Protein AF-A0A6A5TVD3-F1 (afdb_monomer)

Solvent-accessible surface area (backbone atoms only — not comparable to full-atom values): 4989 Å² total; per-residue (Å²): 84,76,91,41,47,66,46,14,50,76,70,59,30,44,78,37,70,65,78,71,42,65,28,52,65,94,70,53,58,64,69,61,38,51,51,56,62,68,71,50,91,74,65,31,11,66,38,91,87,61,78,43,79,41,52,67,65,50,62,60,64,40,94,63,73,71,35,69,51,72,66,56,54,54,52,26,54,55,49,64,73,71,107

Mean predicted aligned error: 2.8 Å

Structure (mmCIF, N/CA/C/O backbone):
data_AF-A0A6A5TVD3-F1
#
_entry.id   AF-A0A6A5TVD3-F1
#
loop_
_atom_site.group_PDB
_atom_site.id
_atom_site.type_symbol
_atom_site.label_atom_id
_atom_site.label_alt_id
_atom_site.label_comp_id
_atom_site.label_asym_id
_atom_site.label_entity_id
_atom_site.label_seq_id
_atom_site.pdbx_PDB_ins_code
_atom_site.Cartn_x
_atom_site.Cartn_y
_atom_site.Cartn_z
_atom_site.occupancy
_atom_site.B_iso_or_equiv
_atom_site.auth_seq_id
_atom_site.auth_comp_id
_atom_site.auth_asym_id
_atom_site.auth_atom_id
_atom_site.pdbx_PDB_model_num
ATOM 1 N N . CYS A 1 1 ? -3.556 -8.590 12.377 1.00 92.00 1 CYS A N 1
ATOM 2 C CA . CYS A 1 1 ? -4.687 -9.153 11.615 1.00 92.00 1 CYS A CA 1
ATOM 3 C C . CYS A 1 1 ? -4.414 -10.576 11.100 1.00 92.00 1 CYS A C 1
ATOM 5 O O . CYS A 1 1 ? -4.739 -10.880 9.966 1.00 92.00 1 CYS A O 1
ATOM 7 N N . GLY A 1 2 ? -3.861 -11.489 11.915 1.00 92.12 2 GLY A N 1
ATOM 8 C CA . GLY A 1 2 ? -3.408 -12.799 11.409 1.00 92.12 2 GLY A CA 1
ATOM 9 C C . GLY A 1 2 ? -2.115 -12.710 10.588 1.00 92.12 2 GLY A C 1
ATOM 10 O O . GLY A 1 2 ? -1.416 -11.700 10.687 1.00 92.12 2 GLY A O 1
ATOM 11 N N . SER A 1 3 ? -1.797 -13.764 9.828 1.00 91.19 3 SER A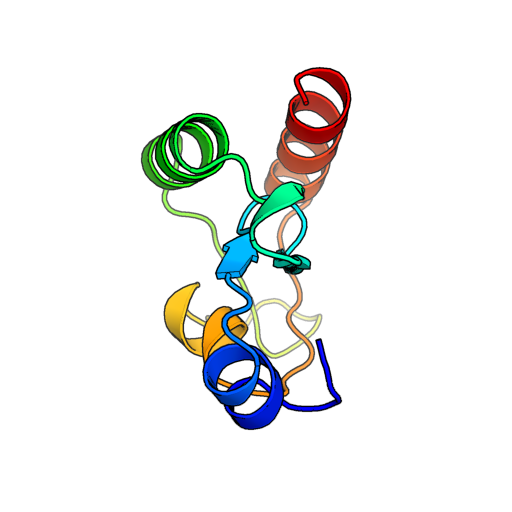 N 1
ATOM 12 C CA . SER A 1 3 ? -0.531 -13.885 9.079 1.00 91.19 3 SER A CA 1
ATOM 13 C C . SER A 1 3 ? -0.712 -13.856 7.561 1.00 91.19 3 SER A C 1
ATOM 15 O O . SER A 1 3 ? 0.267 -13.690 6.839 1.00 91.19 3 SER A O 1
ATOM 17 N N . THR A 1 4 ? -1.945 -13.996 7.073 1.00 93.69 4 THR A N 1
ATOM 18 C CA . THR A 1 4 ? -2.278 -13.949 5.645 1.00 93.69 4 THR A CA 1
ATOM 19 C C . THR A 1 4 ? -3.394 -12.933 5.368 1.00 93.69 4 THR A C 1
ATOM 21 O O . THR A 1 4 ? -4.205 -12.664 6.260 1.00 93.69 4 THR A O 1
ATOM 24 N N . PRO A 1 5 ? -3.512 -12.408 4.133 1.00 95.00 5 PRO A N 1
ATOM 25 C CA . PRO A 1 5 ? -4.662 -11.607 3.703 1.00 95.00 5 PRO A CA 1
ATOM 26 C C . PRO A 1 5 ? -6.015 -12.278 3.983 1.00 95.00 5 PRO A C 1
ATOM 28 O O . PRO A 1 5 ? -6.986 -11.621 4.356 1.00 95.00 5 PRO A O 1
ATOM 31 N N . ASN A 1 6 ? -6.082 -13.608 3.864 1.00 95.81 6 ASN A N 1
ATOM 32 C CA . ASN A 1 6 ? -7.293 -14.366 4.173 1.00 95.81 6 ASN A CA 1
ATOM 33 C C . ASN A 1 6 ? -7.625 -14.346 5.669 1.00 95.81 6 ASN A C 1
ATOM 35 O O . ASN A 1 6 ? -8.784 -14.126 6.015 1.00 95.81 6 ASN A O 1
ATOM 39 N N . ASP A 1 7 ? -6.632 -14.499 6.551 1.00 95.69 7 ASP A N 1
ATOM 40 C CA . ASP A 1 7 ? -6.850 -14.356 7.997 1.00 95.69 7 ASP A CA 1
ATOM 41 C C . ASP A 1 7 ? -7.314 -12.945 8.357 1.00 95.69 7 ASP A C 1
ATOM 43 O O . ASP A 1 7 ? -8.180 -12.777 9.216 1.00 95.69 7 ASP A O 1
ATOM 47 N N . ALA A 1 8 ? -6.726 -11.931 7.717 1.00 96.62 8 ALA A N 1
ATOM 48 C CA . ALA A 1 8 ? -7.050 -10.537 7.970 1.00 96.62 8 ALA A CA 1
ATOM 49 C C . ALA A 1 8 ? -8.511 -10.245 7.628 1.00 96.62 8 ALA A C 1
ATOM 51 O O . ALA A 1 8 ? -9.251 -9.758 8.484 1.00 96.62 8 ALA A O 1
ATOM 52 N N . ARG A 1 9 ? -8.953 -10.655 6.435 1.00 95.69 9 ARG A N 1
ATOM 53 C CA . ARG A 1 9 ? -10.355 -10.552 6.011 1.00 95.69 9 ARG A CA 1
ATOM 54 C C . ARG A 1 9 ? -11.296 -11.350 6.906 1.00 95.69 9 ARG A C 1
ATOM 56 O O . ARG A 1 9 ? -12.328 -10.828 7.314 1.00 95.69 9 ARG A O 1
ATOM 63 N N . ALA A 1 10 ? -10.931 -12.581 7.272 1.00 97.12 10 ALA A N 1
ATOM 64 C CA . ALA A 1 10 ? -11.734 -13.411 8.174 1.00 97.12 10 ALA A CA 1
ATOM 65 C C . ALA A 1 10 ? -11.910 -12.781 9.568 1.00 97.12 10 ALA A C 1
ATOM 67 O O . ALA A 1 10 ? -12.890 -13.059 10.255 1.00 97.12 10 ALA A O 1
ATOM 68 N N . ARG A 1 11 ? -10.975 -11.919 9.981 1.00 96.69 11 ARG A N 1
ATOM 69 C CA . ARG A 1 11 ? -11.018 -11.163 11.241 1.00 96.69 11 ARG A CA 1
ATOM 70 C C . ARG A 1 11 ? -11.632 -9.767 11.093 1.00 96.69 11 ARG A C 1
ATOM 72 O O . ARG A 1 11 ? -11.643 -9.025 12.069 1.00 96.69 11 ARG A O 1
ATOM 79 N N . GLY A 1 12 ? -12.127 -9.410 9.907 1.00 97.19 12 GLY A N 1
ATOM 80 C CA . GLY A 1 12 ? -12.729 -8.105 9.625 1.00 97.19 12 GLY A CA 1
ATOM 81 C C . GLY A 1 12 ? -11.727 -6.959 9.479 1.00 97.19 12 GLY A C 1
ATOM 82 O O . GLY A 1 12 ? -12.131 -5.808 9.512 1.00 97.19 12 GLY A O 1
ATOM 83 N N . CYS A 1 13 ? -10.433 -7.241 9.336 1.00 97.69 13 CYS A N 1
ATOM 84 C CA . CYS A 1 13 ? -9.441 -6.196 9.113 1.00 97.69 13 CYS A CA 1
ATOM 85 C C . CYS A 1 13 ? -9.529 -5.602 7.702 1.00 97.69 13 CYS A C 1
ATOM 87 O O . CYS A 1 13 ? -9.945 -6.273 6.756 1.00 97.69 13 CYS A O 1
ATOM 89 N N . HIS A 1 14 ? -9.034 -4.374 7.564 1.00 97.12 14 HIS A N 1
ATOM 90 C CA . HIS A 1 14 ? -8.974 -3.634 6.305 1.00 97.12 14 HIS A CA 1
ATOM 91 C C . HIS A 1 14 ? -7.523 -3.371 5.899 1.00 97.12 14 HIS A C 1
ATOM 93 O O . HIS A 1 14 ? -6.662 -3.174 6.758 1.00 97.12 14 HIS A O 1
ATOM 99 N N . PHE A 1 15 ? -7.239 -3.401 4.599 1.00 96.69 15 PHE A N 1
ATOM 100 C CA . PHE A 1 15 ? -5.910 -3.104 4.079 1.00 96.69 15 PHE A CA 1
ATOM 101 C C . PHE A 1 15 ? -5.745 -1.597 3.873 1.00 96.69 15 PHE A C 1
ATOM 103 O O . PHE A 1 15 ? -6.517 -0.980 3.145 1.00 96.69 15 PHE A O 1
ATOM 110 N N . GLU A 1 16 ? -4.729 -1.025 4.510 1.00 96.44 16 GLU A N 1
ATOM 111 C CA . GLU A 1 16 ? -4.366 0.387 4.425 1.00 96.44 16 GLU A CA 1
ATOM 112 C C . GLU A 1 16 ? -3.199 0.554 3.444 1.00 96.44 16 GLU A C 1
ATOM 114 O O . GLU A 1 16 ? -2.093 0.055 3.662 1.00 96.44 16 GLU A O 1
ATOM 119 N N . SER A 1 17 ? -3.451 1.256 2.346 1.00 95.56 17 SER A N 1
ATOM 120 C CA . SER A 1 17 ? -2.596 1.327 1.159 1.00 95.56 17 SER A CA 1
ATOM 121 C C . SER A 1 17 ? -1.336 2.142 1.385 1.00 95.56 17 SER A C 1
ATOM 123 O O . SER A 1 17 ? -0.286 1.779 0.863 1.00 95.56 17 SER A O 1
ATOM 125 N N . TYR A 1 18 ? -1.414 3.231 2.157 1.00 94.81 18 TYR A N 1
ATOM 126 C CA . TYR A 1 18 ? -0.258 4.102 2.392 1.00 94.81 18 TYR A CA 1
ATOM 127 C C . TYR A 1 18 ? 0.749 3.508 3.369 1.00 94.81 18 TYR A C 1
ATOM 129 O O . TYR A 1 18 ? 1.930 3.826 3.283 1.00 94.81 18 TYR A O 1
ATOM 137 N N . THR A 1 19 ? 0.328 2.614 4.263 1.00 93.12 19 THR A N 1
ATOM 138 C CA . THR A 1 19 ? 1.255 1.823 5.084 1.00 93.12 19 THR A CA 1
ATOM 139 C C . THR A 1 19 ? 1.538 0.444 4.503 1.00 93.12 19 THR A C 1
ATOM 141 O O . THR A 1 19 ? 2.484 -0.200 4.949 1.00 93.12 19 THR A O 1
ATOM 144 N N . ALA A 1 20 ? 0.757 0.003 3.513 1.00 92.06 20 ALA A N 1
ATOM 145 C CA . ALA A 1 20 ? 0.756 -1.353 2.971 1.00 92.06 20 ALA A CA 1
ATOM 146 C C . ALA A 1 20 ? 0.601 -2.422 4.072 1.00 92.06 20 ALA A C 1
ATOM 148 O O . ALA A 1 20 ? 1.316 -3.425 4.107 1.00 92.06 20 ALA A O 1
ATOM 149 N N . THR A 1 21 ? -0.321 -2.193 5.014 1.00 93.00 21 THR A N 1
ATOM 150 C CA . THR A 1 21 ? -0.547 -3.086 6.161 1.00 93.00 21 THR A CA 1
ATOM 151 C C . THR A 1 21 ? -2.026 -3.328 6.439 1.00 93.00 21 THR A C 1
ATOM 153 O O . THR A 1 21 ? -2.892 -2.546 6.063 1.00 93.00 21 THR A O 1
ATOM 156 N N . TRP A 1 22 ? -2.324 -4.425 7.137 1.00 96.06 22 TRP A N 1
ATOM 157 C CA . TRP A 1 22 ? -3.678 -4.757 7.580 1.00 96.06 22 TRP A CA 1
ATOM 158 C C . TRP A 1 22 ? -3.977 -4.164 8.958 1.00 96.06 22 TRP A C 1
ATOM 160 O O . TRP A 1 22 ? -3.290 -4.487 9.932 1.00 96.06 22 TRP A O 1
ATOM 170 N N . GLN A 1 23 ? -5.043 -3.373 9.044 1.00 97.06 23 GLN A N 1
ATOM 171 C CA . GLN A 1 23 ? -5.477 -2.648 10.235 1.00 97.06 23 GLN A CA 1
ATOM 172 C C . GLN A 1 23 ? -6.770 -3.219 10.814 1.00 97.06 23 GLN A C 1
ATOM 174 O O . GLN A 1 23 ? -7.621 -3.742 10.091 1.00 97.06 23 GLN A O 1
ATOM 179 N N . LEU A 1 24 ? -6.918 -3.104 12.135 1.00 97.06 24 LEU A N 1
ATOM 180 C CA . LEU A 1 24 ? -8.189 -3.376 12.806 1.00 97.06 24 LEU A CA 1
ATOM 181 C C . LEU A 1 24 ? -9.258 -2.362 12.348 1.00 97.06 24 LEU A C 1
ATOM 183 O O . LEU A 1 24 ? -8.887 -1.237 12.002 1.00 97.06 24 LEU A O 1
ATOM 187 N N . PRO A 1 25 ? -10.557 -2.718 12.369 1.00 96.75 25 PRO A N 1
ATOM 188 C CA . PRO A 1 25 ? -11.643 -1.811 11.986 1.00 96.75 25 PRO A CA 1
ATOM 189 C C . PRO A 1 25 ? -11.574 -0.433 12.650 1.00 96.75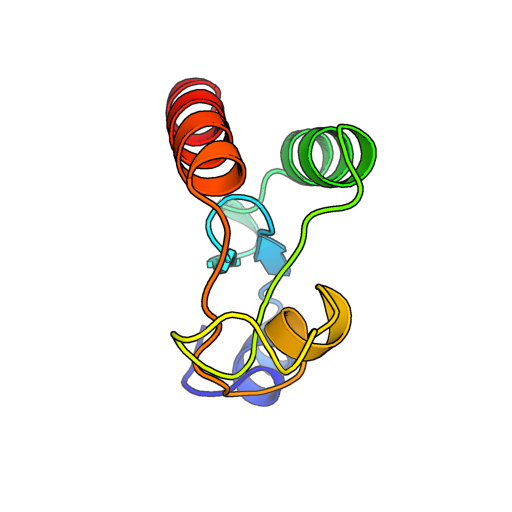 25 PRO A C 1
ATOM 191 O O . PRO A 1 25 ? -11.758 0.581 11.991 1.00 96.75 25 PRO A O 1
ATOM 194 N N . GLU A 1 26 ? -11.261 -0.388 13.943 1.00 96.19 26 GLU A N 1
ATOM 195 C CA . GLU A 1 26 ? -11.150 0.836 14.739 1.00 96.19 26 GLU A CA 1
ATOM 196 C C . GLU A 1 26 ? -9.919 1.695 14.407 1.00 96.19 26 GLU A C 1
ATOM 198 O O . GLU A 1 26 ? -9.852 2.852 14.814 1.00 96.19 26 GLU A O 1
ATOM 203 N N . CYS A 1 27 ? -8.939 1.141 13.687 1.00 95.69 27 CYS A N 1
ATOM 204 C CA . CYS A 1 27 ? -7.697 1.818 13.306 1.00 95.69 27 CYS A CA 1
ATOM 205 C C . CYS A 1 27 ? -7.643 2.195 11.819 1.00 95.69 27 CYS A C 1
ATOM 207 O O . CYS A 1 27 ? -6.698 2.875 11.407 1.00 95.69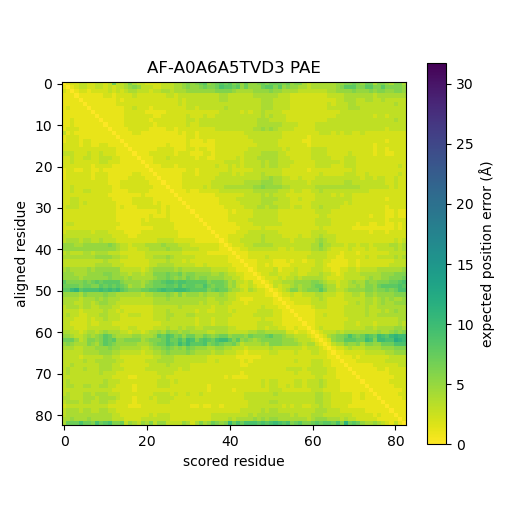 27 CYS A O 1
ATOM 209 N N . TYR A 1 28 ? -8.591 1.713 11.013 1.00 97.62 28 TYR A N 1
ATOM 210 C CA . TYR A 1 28 ? -8.638 1.959 9.577 1.00 97.62 28 TYR A CA 1
ATOM 211 C C . TYR A 1 28 ? -9.376 3.267 9.282 1.00 97.62 28 TYR A C 1
ATOM 213 O O . TYR A 1 28 ? -10.574 3.384 9.535 1.00 97.62 28 TYR A O 1
ATOM 221 N N . ASP A 1 29 ? -8.659 4.238 8.719 1.00 97.69 29 ASP A N 1
ATOM 222 C CA . ASP A 1 29 ? -9.249 5.476 8.217 1.00 97.69 29 ASP A CA 1
ATOM 223 C C . ASP A 1 29 ? -9.557 5.312 6.726 1.00 97.69 29 ASP A C 1
ATOM 225 O O . ASP A 1 29 ? -8.672 5.361 5.869 1.00 97.69 29 ASP A 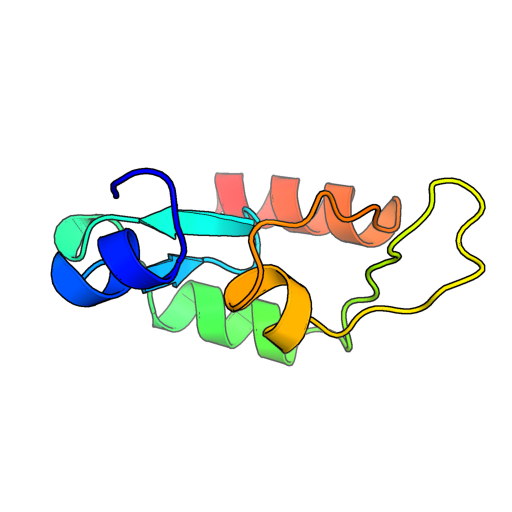O 1
ATOM 229 N N . LYS A 1 30 ? -10.835 5.065 6.432 1.00 97.38 30 LYS A N 1
ATOM 230 C CA . LYS A 1 30 ? -11.304 4.812 5.072 1.00 97.38 30 LYS A CA 1
ATOM 231 C C . LYS A 1 30 ? -11.114 6.027 4.162 1.00 97.38 30 LYS A C 1
ATOM 233 O O . LYS A 1 30 ? -10.686 5.853 3.025 1.00 97.38 30 LYS A O 1
ATOM 238 N N . ASP A 1 31 ? -11.434 7.221 4.648 1.00 97.88 31 ASP A N 1
ATOM 239 C CA . ASP A 1 31 ? -11.420 8.433 3.828 1.00 97.88 31 ASP A CA 1
ATOM 240 C C . ASP A 1 31 ? -9.972 8.820 3.490 1.00 97.88 31 ASP A C 1
ATOM 242 O O . ASP A 1 31 ? -9.665 9.178 2.350 1.00 97.88 31 ASP A O 1
ATOM 246 N N . LEU A 1 32 ? -9.058 8.665 4.455 1.00 98.00 32 LEU A N 1
ATOM 247 C CA . LEU A 1 32 ? -7.631 8.892 4.241 1.00 98.00 32 LEU A CA 1
ATOM 248 C C . LEU A 1 32 ? -7.013 7.866 3.277 1.00 98.00 32 LEU A C 1
ATOM 250 O O . LEU A 1 32 ? -6.189 8.238 2.436 1.00 98.00 32 LEU A O 1
ATOM 254 N N . ASP A 1 33 ? -7.406 6.589 3.362 1.00 97.62 33 ASP A N 1
ATOM 255 C CA . ASP A 1 33 ? -6.936 5.565 2.421 1.00 97.62 33 ASP A CA 1
ATOM 256 C C . ASP A 1 33 ? -7.440 5.820 0.993 1.00 97.62 33 ASP A C 1
ATOM 258 O O . ASP A 1 33 ? -6.668 5.731 0.035 1.00 97.62 33 ASP A O 1
ATOM 262 N N . GLU A 1 34 ? -8.713 6.194 0.837 1.00 97.38 34 GLU A N 1
ATOM 263 C CA . GLU A 1 34 ? -9.292 6.553 -0.461 1.00 97.38 34 GLU A CA 1
ATOM 264 C C . GLU A 1 34 ? -8.593 7.773 -1.078 1.00 97.38 34 GLU A C 1
ATOM 266 O O . GLU A 1 34 ? -8.263 7.753 -2.269 1.00 97.38 34 GLU A O 1
ATOM 271 N N . GLU A 1 35 ? -8.283 8.798 -0.276 1.00 97.50 35 GLU A N 1
ATOM 272 C CA . GLU A 1 35 ? -7.493 9.951 -0.718 1.00 97.50 35 GLU A CA 1
ATOM 273 C C . GLU A 1 35 ? -6.113 9.520 -1.230 1.00 97.50 35 GLU A C 1
ATOM 275 O O . GLU A 1 35 ? -5.692 9.926 -2.319 1.00 97.50 35 GLU A O 1
ATOM 280 N N . PHE A 1 36 ? -5.416 8.663 -0.479 1.00 96.94 36 PHE A N 1
ATOM 281 C CA . PHE A 1 36 ? -4.111 8.160 -0.888 1.00 96.94 36 PHE A CA 1
ATOM 282 C C . PHE A 1 36 ? -4.192 7.363 -2.192 1.00 96.94 36 PHE A C 1
ATOM 284 O O . PHE A 1 36 ? -3.391 7.587 -3.099 1.00 96.94 36 PHE A O 1
ATOM 291 N N . ARG A 1 37 ? -5.163 6.451 -2.328 1.00 95.38 37 ARG A N 1
ATOM 292 C CA . ARG A 1 37 ? -5.361 5.650 -3.549 1.00 95.38 37 ARG A CA 1
ATOM 293 C C . ARG A 1 37 ? -5.657 6.527 -4.774 1.00 95.38 37 ARG A C 1
ATOM 295 O O . ARG A 1 37 ? -5.217 6.193 -5.871 1.00 95.38 37 ARG A O 1
ATOM 302 N N . ALA A 1 38 ? -6.375 7.638 -4.600 1.00 96.44 38 ALA A N 1
ATOM 303 C CA . ALA A 1 38 ? -6.750 8.546 -5.686 1.00 96.44 38 ALA A CA 1
ATOM 304 C C . ALA A 1 38 ? -5.627 9.507 -6.116 1.00 96.44 38 ALA A C 1
ATOM 306 O O . ALA A 1 38 ? -5.659 10.030 -7.232 1.00 96.44 38 ALA A O 1
ATOM 307 N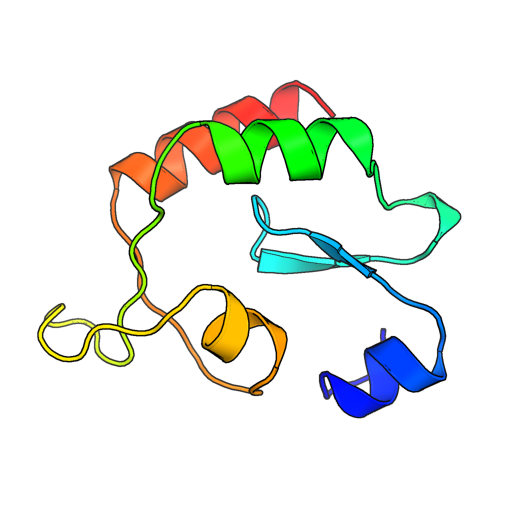 N . LEU A 1 39 ? -4.637 9.748 -5.253 1.00 95.38 39 LEU A N 1
ATOM 308 C CA . LEU A 1 39 ? -3.571 10.723 -5.488 1.00 95.38 39 LEU A CA 1
ATOM 309 C C . LEU A 1 39 ? -2.740 10.410 -6.734 1.00 95.38 39 LEU A C 1
ATOM 311 O O . LEU A 1 39 ? -2.441 11.319 -7.513 1.00 95.38 39 LEU A O 1
ATOM 315 N N . ARG A 1 40 ? -2.325 9.147 -6.899 1.00 93.00 40 ARG A N 1
ATOM 316 C CA . ARG A 1 40 ? -1.433 8.692 -7.978 1.00 93.00 40 ARG A CA 1
ATOM 317 C C . ARG A 1 40 ? -1.628 7.201 -8.269 1.00 93.00 40 ARG A C 1
ATOM 319 O O . ARG A 1 40 ? -1.981 6.447 -7.366 1.00 93.00 40 ARG A O 1
ATOM 326 N N . PRO A 1 41 ? -1.312 6.736 -9.492 1.00 92.50 41 PRO A N 1
ATOM 327 C CA . PRO A 1 41 ? -1.202 5.309 -9.776 1.00 92.50 41 PRO A CA 1
ATOM 328 C C . PRO A 1 41 ? 0.079 4.749 -9.135 1.00 92.50 41 PRO A C 1
ATOM 330 O O . PRO A 1 41 ? 1.139 4.711 -9.763 1.00 92.50 41 PRO A O 1
ATOM 333 N N . TRP A 1 42 ? 0.001 4.364 -7.859 1.00 93.00 42 TRP A N 1
ATOM 334 C CA . TRP A 1 42 ? 1.141 3.827 -7.115 1.00 93.00 42 TRP A CA 1
ATOM 335 C C . TRP A 1 42 ? 1.733 2.597 -7.798 1.00 93.00 42 TRP A C 1
ATOM 337 O O . TRP A 1 42 ? 1.012 1.711 -8.256 1.00 93.00 42 TRP A O 1
ATOM 347 N N . ARG A 1 43 ? 3.066 2.548 -7.847 1.00 93.62 43 ARG A N 1
ATOM 348 C CA . ARG A 1 43 ? 3.812 1.467 -8.490 1.00 93.62 43 ARG A CA 1
ATOM 349 C C . ARG A 1 43 ? 4.479 0.586 -7.452 1.00 93.62 43 ARG A C 1
ATOM 351 O O . ARG A 1 43 ? 5.194 1.086 -6.577 1.00 93.62 43 ARG A O 1
ATOM 358 N N . PHE A 1 44 ? 4.283 -0.714 -7.605 1.00 95.12 44 PHE A N 1
ATOM 359 C CA . PHE A 1 44 ? 4.943 -1.740 -6.818 1.00 95.12 44 PHE A CA 1
ATOM 360 C C . PHE A 1 44 ? 5.653 -2.716 -7.742 1.00 95.12 44 PHE A C 1
ATOM 362 O O . PHE A 1 44 ? 5.324 -2.817 -8.923 1.00 95.12 44 PHE A O 1
ATOM 369 N N . PHE A 1 45 ? 6.640 -3.419 -7.200 1.00 95.62 45 PHE A N 1
ATOM 370 C CA . PHE A 1 45 ? 7.456 -4.357 -7.947 1.00 95.62 45 PHE A CA 1
ATOM 371 C C . PHE A 1 45 ? 7.690 -5.635 -7.145 1.00 95.62 45 PHE A C 1
ATOM 373 O O . PHE A 1 45 ? 7.942 -5.573 -5.943 1.00 95.62 45 PHE A O 1
ATOM 380 N N . GLY A 1 46 ? 7.666 -6.791 -7.802 1.00 94.19 46 GLY A N 1
ATOM 381 C CA . GLY A 1 46 ? 7.954 -8.079 -7.158 1.00 94.19 46 GLY A CA 1
ATOM 382 C C . GLY A 1 46 ? 9.440 -8.262 -6.833 1.00 94.19 46 GLY A C 1
ATOM 383 O O . GLY A 1 46 ? 9.812 -9.039 -5.957 1.00 94.19 46 GLY A O 1
ATOM 384 N N . GLU A 1 47 ? 10.307 -7.500 -7.502 1.00 93.06 47 GLU A N 1
ATOM 385 C CA . GLU A 1 47 ? 11.758 -7.594 -7.382 1.00 93.06 47 GLU A CA 1
ATOM 386 C C . GLU A 1 47 ? 12.404 -6.222 -7.156 1.00 93.06 47 GLU A C 1
ATOM 388 O O . GLU A 1 47 ? 11.931 -5.188 -7.631 1.00 93.06 47 GLU A O 1
ATOM 393 N N . LYS A 1 48 ? 13.551 -6.214 -6.466 1.00 91.56 48 LYS A N 1
ATOM 394 C CA . LYS A 1 48 ? 14.287 -4.987 -6.116 1.00 91.56 48 LYS A CA 1
ATOM 395 C C . LYS A 1 48 ? 14.775 -4.193 -7.330 1.00 91.56 48 LYS A C 1
ATOM 397 O O . LYS A 1 48 ? 14.957 -2.983 -7.243 1.00 91.56 48 LYS A O 1
ATOM 402 N N . ASN A 1 49 ? 15.042 -4.878 -8.438 1.00 91.69 49 ASN A N 1
ATOM 403 C CA . ASN A 1 49 ? 15.478 -4.269 -9.697 1.00 91.69 49 ASN A CA 1
ATOM 404 C C . ASN A 1 49 ? 14.360 -3.449 -10.381 1.00 91.69 49 ASN A C 1
ATOM 406 O O . ASN A 1 49 ? 14.661 -2.719 -11.322 1.00 91.69 49 ASN A O 1
ATOM 410 N N . GLY A 1 50 ? 13.106 -3.551 -9.917 1.00 89.94 50 GLY A N 1
ATOM 411 C CA . GLY A 1 50 ? 11.963 -2.818 -10.455 1.00 89.94 50 GLY A CA 1
ATOM 412 C C . GLY A 1 50 ? 11.488 -3.295 -11.830 1.00 89.94 50 GLY A C 1
ATOM 413 O O . GLY A 1 50 ? 10.889 -2.509 -12.558 1.00 89.94 50 GLY A O 1
ATOM 414 N N . THR A 1 51 ? 11.791 -4.535 -12.230 1.00 89.81 51 THR A N 1
ATOM 415 C CA . THR A 1 51 ? 11.472 -5.042 -13.582 1.00 89.81 51 THR A CA 1
ATOM 416 C C . THR A 1 51 ? 10.119 -5.741 -13.679 1.00 89.81 51 THR A C 1
ATOM 418 O O . THR A 1 51 ? 9.537 -5.777 -14.761 1.00 89.81 51 THR A O 1
ATOM 421 N N . VAL A 1 52 ? 9.620 -6.292 -12.572 1.00 92.94 52 VAL A N 1
ATOM 422 C CA . VAL A 1 52 ? 8.329 -6.987 -12.498 1.00 92.94 52 VAL A CA 1
ATOM 423 C C . VAL A 1 52 ? 7.339 -6.076 -11.789 1.00 92.94 52 VAL A C 1
ATOM 425 O O . VAL A 1 52 ? 7.380 -5.996 -10.563 1.00 92.94 52 VAL A O 1
ATOM 428 N N . ASP A 1 53 ? 6.496 -5.365 -12.543 1.00 94.06 53 ASP A N 1
ATOM 429 C CA . ASP A 1 53 ? 5.416 -4.544 -11.982 1.00 94.06 53 ASP A CA 1
ATOM 430 C C . ASP A 1 53 ? 4.382 -5.433 -11.269 1.00 94.06 53 ASP A C 1
ATOM 432 O O . ASP A 1 53 ? 4.032 -6.512 -11.746 1.00 94.06 53 ASP A O 1
ATOM 436 N N . VAL A 1 54 ? 3.884 -4.949 -10.135 1.00 93.69 54 VAL A N 1
ATOM 437 C CA . VAL A 1 54 ? 2.846 -5.583 -9.318 1.00 93.69 54 VAL A CA 1
ATOM 438 C C . VAL A 1 54 ? 1.791 -4.528 -8.999 1.00 93.69 54 VAL A C 1
ATOM 440 O O . VAL A 1 54 ? 2.106 -3.377 -8.682 1.00 93.69 54 VAL A O 1
ATOM 443 N N . SER A 1 55 ? 0.521 -4.898 -9.101 1.00 91.81 55 SER A N 1
ATOM 444 C CA . SER A 1 55 ? -0.599 -4.020 -8.774 1.00 91.81 55 SER A CA 1
ATOM 445 C C . SER A 1 55 ? -0.784 -3.873 -7.262 1.00 91.81 55 SER A C 1
ATOM 447 O O . SER A 1 55 ? -0.499 -4.787 -6.491 1.00 91.81 55 SER A O 1
ATOM 449 N N . LEU A 1 56 ? -1.360 -2.750 -6.818 1.00 89.50 56 LEU A N 1
ATOM 450 C CA . LEU A 1 56 ? -1.772 -2.585 -5.416 1.00 89.50 56 LEU A CA 1
ATOM 451 C C . LEU A 1 56 ? -2.725 -3.707 -4.966 1.00 89.50 56 LEU A C 1
ATOM 453 O O . LEU A 1 56 ? -2.647 -4.157 -3.828 1.00 89.50 56 LEU A O 1
ATOM 457 N N . SER A 1 57 ? -3.590 -4.195 -5.862 1.00 90.56 57 SER A N 1
ATOM 458 C CA . SER A 1 57 ? -4.462 -5.334 -5.570 1.00 90.56 57 SER A CA 1
ATOM 459 C C . SER A 1 57 ? -3.689 -6.626 -5.322 1.00 90.56 57 SER A C 1
ATOM 461 O O . SER A 1 57 ? -4.105 -7.404 -4.474 1.00 90.56 57 SER A O 1
ATOM 463 N N . GLU A 1 58 ? -2.581 -6.875 -6.016 1.00 92.44 58 GLU A N 1
ATOM 464 C CA . GLU A 1 58 ? -1.729 -8.039 -5.740 1.00 92.44 58 GLU A CA 1
ATOM 465 C C . GLU A 1 58 ? -0.996 -7.869 -4.404 1.00 92.44 58 GLU A C 1
ATOM 467 O O . GLU A 1 58 ? -0.980 -8.800 -3.606 1.00 92.44 58 GLU A O 1
ATOM 472 N N . VAL A 1 59 ? -0.502 -6.664 -4.088 1.00 92.31 59 VAL A N 1
ATOM 473 C CA . VAL A 1 59 ? 0.092 -6.364 -2.767 1.00 92.31 59 VAL A CA 1
ATOM 474 C C . VAL A 1 59 ? -0.914 -6.572 -1.626 1.00 92.31 59 VAL A C 1
ATOM 476 O O . VAL A 1 59 ? -0.555 -7.072 -0.564 1.00 92.31 59 VAL A O 1
ATOM 479 N N . GLU A 1 60 ? -2.179 -6.209 -1.837 1.00 91.94 60 GLU A N 1
ATOM 480 C CA . GLU A 1 60 ? -3.253 -6.406 -0.860 1.00 91.94 60 GLU A CA 1
ATOM 481 C C . GLU A 1 60 ? -3.639 -7.888 -0.721 1.00 91.94 60 GLU A C 1
ATOM 483 O O . GLU A 1 60 ? -3.854 -8.389 0.385 1.00 91.94 60 GLU A O 1
ATOM 488 N N . ASN A 1 61 ? -3.761 -8.607 -1.838 1.00 90.31 61 ASN A N 1
ATOM 489 C CA . ASN A 1 61 ? -4.338 -9.950 -1.849 1.00 90.31 61 ASN A CA 1
ATOM 490 C C . ASN A 1 61 ? -3.333 -11.072 -1.620 1.00 90.31 61 ASN A C 1
ATOM 492 O O . ASN A 1 61 ? -3.743 -12.151 -1.180 1.00 90.31 61 ASN A O 1
ATOM 496 N N . GLU A 1 62 ? -2.055 -10.836 -1.892 1.00 87.56 62 GLU A N 1
ATOM 497 C CA . GLU A 1 62 ? -1.018 -11.854 -1.840 1.00 87.56 62 GLU A CA 1
ATOM 498 C C . GLU A 1 62 ? -0.052 -11.612 -0.678 1.00 87.56 62 GLU A C 1
ATOM 500 O O . GLU A 1 62 ? 0.294 -10.486 -0.330 1.00 87.56 62 GLU A O 1
ATOM 505 N N . SER A 1 63 ? 0.422 -12.694 -0.058 1.00 82.19 63 SER A N 1
ATOM 506 C CA . SER A 1 63 ? 1.478 -12.633 0.961 1.00 82.19 63 SER A CA 1
ATOM 507 C C . SER A 1 63 ? 2.855 -12.475 0.309 1.00 82.19 63 SER A C 1
ATOM 509 O O . SER A 1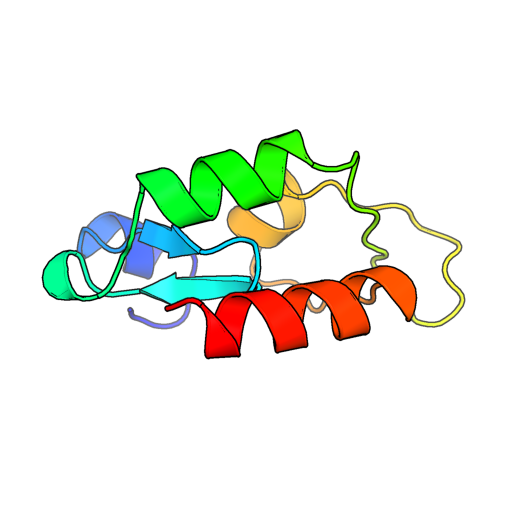 63 ? 3.731 -13.322 0.484 1.00 82.19 63 SER A O 1
ATOM 511 N N . ILE A 1 64 ? 3.031 -11.407 -0.468 1.00 84.38 64 ILE A N 1
ATOM 512 C CA . ILE A 1 64 ? 4.261 -11.115 -1.206 1.00 84.38 64 ILE A CA 1
ATOM 513 C C . ILE A 1 64 ? 5.052 -9.987 -0.552 1.00 84.38 64 ILE A C 1
ATOM 515 O O . ILE A 1 64 ? 4.508 -9.075 0.069 1.00 84.38 64 ILE A O 1
ATOM 519 N N . GLN A 1 65 ? 6.369 -10.029 -0.736 1.00 88.00 65 GLN A N 1
ATOM 520 C CA . GLN A 1 65 ? 7.209 -8.865 -0.507 1.00 88.00 65 GLN A CA 1
ATOM 521 C C . GLN A 1 65 ? 7.168 -7.987 -1.759 1.00 88.00 65 GLN A C 1
ATOM 523 O O . GLN A 1 65 ? 7.607 -8.414 -2.823 1.00 88.00 65 GLN A O 1
ATOM 528 N N . ALA A 1 66 ? 6.686 -6.755 -1.614 1.00 92.88 66 ALA A N 1
ATOM 529 C CA . ALA A 1 66 ? 6.682 -5.766 -2.682 1.00 92.88 66 ALA A CA 1
ATOM 530 C C . ALA A 1 66 ? 7.758 -4.696 -2.454 1.00 92.88 66 ALA A C 1
ATOM 532 O O . ALA A 1 66 ? 7.992 -4.233 -1.336 1.00 92.88 66 ALA A O 1
ATOM 533 N N . TRP A 1 67 ? 8.402 -4.285 -3.53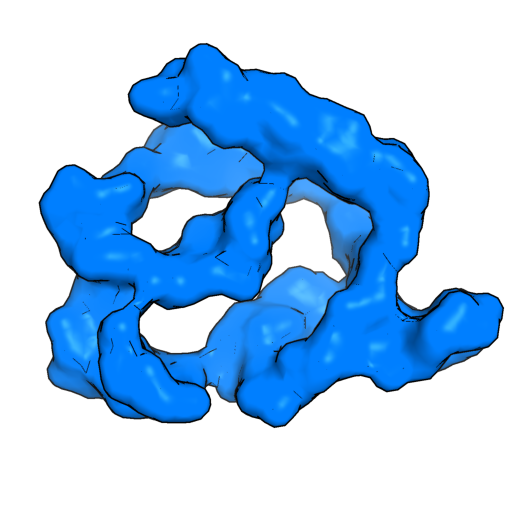7 1.00 94.62 67 TRP A N 1
ATOM 534 C CA . TRP A 1 67 ? 9.259 -3.110 -3.618 1.00 94.62 67 TRP A CA 1
ATOM 535 C C . TRP A 1 67 ? 8.449 -1.942 -4.168 1.00 94.62 67 TRP A C 1
ATOM 537 O O . TRP A 1 67 ? 7.479 -2.135 -4.892 1.00 94.62 67 TRP A O 1
ATOM 547 N N . THR A 1 68 ? 8.833 -0.713 -3.846 1.00 94.50 68 THR A N 1
ATOM 548 C CA . THR A 1 68 ? 8.146 0.481 -4.349 1.00 94.50 68 THR A CA 1
ATOM 549 C C . THR A 1 68 ? 9.140 1.611 -4.599 1.00 94.50 68 THR A C 1
ATOM 551 O O . THR A 1 68 ? 10.350 1.461 -4.425 1.00 94.50 68 THR A O 1
ATOM 554 N N . THR A 1 69 ? 8.630 2.739 -5.071 1.00 94.25 69 THR A N 1
ATOM 555 C CA . THR A 1 69 ? 9.419 3.914 -5.427 1.00 94.25 69 THR A CA 1
ATOM 556 C C . THR A 1 69 ? 9.760 4.760 -4.200 1.00 94.25 69 THR A C 1
ATOM 558 O O . THR A 1 69 ? 9.073 4.734 -3.179 1.00 94.25 69 THR A O 1
ATOM 561 N N . TRP A 1 70 ? 10.801 5.586 -4.317 1.00 95.12 70 TRP A N 1
ATOM 562 C CA . TRP A 1 70 ? 11.097 6.602 -3.303 1.00 95.12 70 TRP A CA 1
ATOM 563 C C . TRP A 1 70 ? 9.962 7.627 -3.150 1.00 95.12 70 TRP A C 1
ATOM 565 O O . TRP A 1 70 ? 9.692 8.092 -2.048 1.00 95.12 70 TRP A O 1
ATOM 575 N N . GLU A 1 71 ? 9.258 7.941 -4.241 1.00 95.38 71 GLU A N 1
ATOM 576 C CA . GLU A 1 71 ? 8.084 8.815 -4.203 1.00 95.38 71 GLU A CA 1
ATOM 577 C C . GLU A 1 71 ? 6.996 8.248 -3.285 1.00 95.38 71 GLU A C 1
ATOM 579 O O . GLU A 1 71 ? 6.504 8.971 -2.421 1.00 95.38 71 GLU A O 1
ATOM 584 N N . PHE A 1 72 ? 6.673 6.955 -3.410 1.00 95.31 72 PHE A N 1
ATOM 585 C CA . 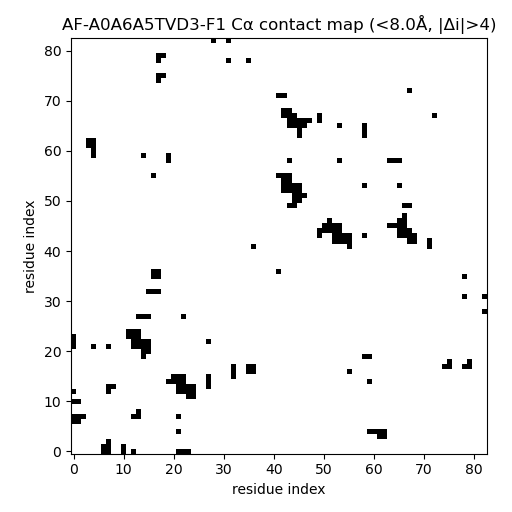PHE A 1 72 ? 5.725 6.294 -2.512 1.00 95.31 72 PHE A CA 1
ATOM 586 C C . PHE A 1 72 ? 6.144 6.447 -1.045 1.00 95.31 72 PHE A C 1
ATOM 588 O O . PHE A 1 72 ? 5.324 6.829 -0.218 1.00 95.31 72 PHE A O 1
ATOM 595 N N . HIS A 1 73 ? 7.425 6.224 -0.727 1.00 94.25 73 HIS A N 1
ATOM 596 C CA . HIS A 1 73 ? 7.934 6.352 0.642 1.00 94.25 73 HIS A CA 1
ATOM 597 C C . HIS A 1 73 ? 7.730 7.760 1.225 1.00 94.25 73 HIS A C 1
ATOM 599 O O . HIS A 1 73 ? 7.332 7.899 2.381 1.00 94.25 73 HIS A O 1
ATOM 605 N N . LEU A 1 74 ? 7.964 8.813 0.434 1.00 96.19 74 LEU A N 1
ATOM 606 C CA . LEU A 1 74 ? 7.736 10.190 0.880 1.00 96.19 74 LEU A CA 1
ATOM 607 C C . LEU A 1 74 ? 6.253 10.453 1.171 1.00 96.19 74 LEU A C 1
ATOM 609 O O . LEU A 1 74 ? 5.929 11.034 2.208 1.00 96.19 74 LEU A O 1
ATOM 613 N N . TRP A 1 75 ? 5.357 9.993 0.294 1.00 96.50 75 TRP A N 1
ATOM 614 C CA . TRP A 1 75 ? 3.915 10.153 0.487 1.00 96.50 75 TRP A CA 1
ATOM 615 C C . TRP A 1 75 ? 3.390 9.338 1.668 1.00 96.50 75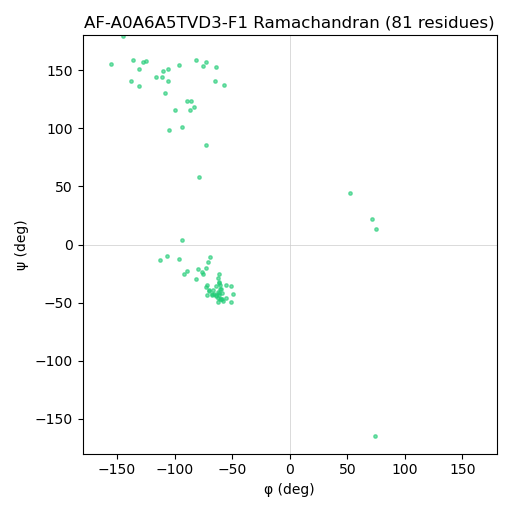 TRP A C 1
ATOM 617 O O . TRP A 1 75 ? 2.643 9.880 2.478 1.00 96.50 75 TRP A O 1
ATOM 627 N N . GLN A 1 76 ? 3.829 8.087 1.821 1.00 94.94 76 GLN A N 1
ATOM 628 C CA . GLN A 1 76 ? 3.552 7.265 3.000 1.00 94.94 76 GLN A CA 1
ATOM 629 C C . GLN A 1 76 ? 3.911 8.018 4.285 1.00 94.94 76 GLN A C 1
ATOM 631 O O . GLN A 1 76 ? 3.093 8.096 5.201 1.00 94.94 76 GLN A O 1
ATOM 636 N N . CYS A 1 77 ? 5.115 8.598 4.354 1.00 95.50 77 CYS A N 1
ATOM 637 C CA . CYS A 1 77 ? 5.546 9.378 5.510 1.00 95.50 77 CYS A CA 1
ATOM 638 C C . CYS A 1 77 ? 4.595 10.551 5.772 1.00 95.50 77 CYS A C 1
ATOM 640 O O . CYS A 1 77 ? 4.134 10.708 6.897 1.00 95.50 77 CYS A O 1
ATOM 642 N N . SER A 1 78 ? 4.246 11.345 4.757 1.00 96.44 78 SER A N 1
ATOM 643 C CA . SER A 1 78 ? 3.300 12.457 4.918 1.00 96.44 78 SER A CA 1
ATOM 644 C C . SER A 1 78 ? 1.908 12.011 5.383 1.00 96.44 78 SER A C 1
ATOM 646 O O . SER A 1 78 ? 1.306 12.689 6.210 1.00 96.44 78 SER A O 1
ATOM 648 N N . PHE A 1 79 ? 1.408 10.874 4.899 1.00 96.88 79 PHE A N 1
ATOM 649 C CA . PHE A 1 79 ? 0.100 10.338 5.287 1.00 96.88 79 PHE A CA 1
ATOM 650 C C . PHE A 1 79 ? 0.091 9.782 6.711 1.00 96.88 79 PHE A C 1
ATOM 652 O O . PHE A 1 79 ? -0.881 9.976 7.434 1.00 96.88 79 PHE A O 1
ATOM 659 N N . LEU A 1 80 ? 1.201 9.191 7.159 1.00 95.19 80 LEU A N 1
ATOM 660 C CA . LEU A 1 80 ? 1.381 8.798 8.556 1.00 95.19 80 LEU A CA 1
ATOM 661 C C . LEU A 1 80 ? 1.334 9.988 9.525 1.00 95.19 80 LEU A C 1
ATOM 663 O O . LEU A 1 80 ? 0.876 9.816 10.645 1.00 95.19 80 LEU A O 1
ATOM 667 N N . TRP A 1 81 ? 1.788 11.175 9.109 1.00 94.94 81 TRP A N 1
ATOM 668 C CA . TRP A 1 81 ? 1.649 12.407 9.903 1.00 94.94 81 TRP A CA 1
ATOM 669 C C . TRP A 1 81 ? 0.238 13.003 9.869 1.00 94.94 81 TRP A C 1
ATOM 671 O O . TRP A 1 81 ? -0.106 13.793 10.744 1.00 94.94 81 TRP A O 1
ATOM 681 N N . LYS A 1 82 ? -0.537 12.702 8.822 1.00 95.25 82 LYS A N 1
ATOM 682 C CA . LYS A 1 82 ? -1.905 13.200 8.641 1.00 95.25 82 LYS A CA 1
ATOM 683 C C . LYS A 1 82 ? -2.932 12.382 9.432 1.00 95.25 82 LYS A C 1
ATOM 685 O O . LYS A 1 82 ? -3.962 12.942 9.798 1.00 95.25 82 LYS A O 1
ATOM 690 N N . LYS A 1 83 ? -2.648 11.095 9.643 1.00 88.50 83 LYS A N 1
ATOM 691 C CA . LYS A 1 83 ? -3.413 10.178 10.495 1.00 88.50 83 LYS A CA 1
ATOM 692 C C . LYS A 1 83 ? -3.329 10.590 11.966 1.00 88.50 83 LYS A C 1
ATOM 694 O O . LYS A 1 83 ? -4.371 10.507 12.649 1.00 88.50 83 LYS A O 1
#

Foldseek 3Di:
DDQALVVLVVQVWDQQQLVLDTHDPVPDDPVLSVVVVPPDQFWKAQDPVSPHTDHSVCSNHGSGDIDGDPVSVVVSVVSVVVD

InterPro domains:
  IPR053008 Phomopsin biosynthesis-associated protein [PTHR35896] (1-83)

Organism: NCBI:txid147558

pLDDT: mean 94.23, std 3.02, range [82.19, 98.0]

Radius of gyration: 12.73 Å; Cα contacts (8 Å, |Δi|>4): 112; chains: 1; bounding box: 28×28×28 Å

Secondary structure (DSSP, 8-state):
--SSHHHHHHTT-EEETTTTEEE-GGG--HHHHHHHHHHS---EESSTTS-SEE-HHHHHHS----EE-HHHHHHHHHHHHH-

Sequence (83 aa):
CGSTPNDARARGCHFESYTATWQLPECYDKDLDEEFRALRPWRFFGEKNGTVDVSLSEVENESIQAWTTWEFHLWQCSFLWKK